Protein AF-A0A7J5F078-F1 (afdb_monomer_lite)

Radius of gyration: 21.57 Å; chains: 1; bounding box: 54×27×72 Å

Sequence (86 aa):
MRGADGDRGVAVPANLEELQAREAAAWKTLVEAALGLANAVNAAALTEEVRAAEQTLGNAARAYAATTTALMEAMRPRPPRRARRR

pLDDT: mean 83.78, std 17.28, range [44.59, 98.38]

Structure (mmCIF, N/CA/C/O backbone):
data_AF-A0A7J5F078-F1
#
_entry.id   AF-A0A7J5F078-F1
#
loop_
_atom_site.group_PDB
_atom_site.id
_atom_site.type_symbol
_atom_site.label_atom_id
_atom_site.label_alt_id
_atom_site.label_comp_id
_atom_site.label_asym_id
_atom_site.label_entity_id
_atom_site.label_seq_id
_atom_site.pdbx_PDB_ins_code
_atom_site.Cartn_x
_atom_site.Cartn_y
_atom_site.Cartn_z
_atom_site.occupancy
_atom_site.B_iso_or_equiv
_atom_site.auth_seq_id
_atom_site.auth_comp_id
_atom_site.auth_asym_id
_atom_site.auth_atom_id
_atom_site.pdbx_PDB_model_num
ATOM 1 N N . MET A 1 1 ? 0.466 -11.227 -50.782 1.00 44.97 1 MET A N 1
ATOM 2 C CA . MET A 1 1 ? 0.591 -10.109 -49.824 1.00 44.97 1 MET A CA 1
ATOM 3 C C . MET A 1 1 ? 0.607 -10.716 -48.434 1.00 44.97 1 MET A C 1
ATOM 5 O O . MET A 1 1 ? -0.326 -11.435 -48.105 1.00 44.97 1 MET A O 1
ATOM 9 N N . ARG A 1 2 ? 1.714 -10.577 -47.703 1.00 51.28 2 ARG A N 1
ATOM 10 C CA . ARG A 1 2 ? 1.958 -11.262 -46.429 1.00 51.28 2 ARG A CA 1
ATOM 11 C C . ARG A 1 2 ? 1.616 -10.276 -45.307 1.00 51.28 2 ARG A C 1
ATOM 13 O O . ARG A 1 2 ? 2.199 -9.200 -45.267 1.00 51.28 2 ARG A O 1
ATOM 20 N N . GLY A 1 3 ? 0.612 -10.608 -44.497 1.00 57.31 3 GLY A N 1
ATOM 21 C CA . GLY A 1 3 ? 0.378 -9.949 -43.214 1.00 57.31 3 GLY A CA 1
ATOM 22 C C . GLY A 1 3 ? 1.454 -10.337 -42.197 1.00 57.31 3 GLY A C 1
ATOM 23 O O . GLY A 1 3 ? 2.253 -11.231 -42.471 1.00 57.31 3 GLY A O 1
ATOM 24 N N . ALA A 1 4 ? 1.381 -9.701 -41.029 1.00 53.44 4 ALA A N 1
ATOM 25 C CA . ALA A 1 4 ? 2.306 -9.783 -39.896 1.00 53.44 4 ALA A CA 1
ATOM 26 C C . ALA A 1 4 ? 3.511 -8.839 -39.997 1.00 53.44 4 ALA A C 1
ATOM 28 O O . ALA A 1 4 ? 4.473 -9.113 -40.696 1.00 53.44 4 ALA A O 1
ATOM 29 N N . ASP A 1 5 ? 3.388 -7.723 -39.283 1.00 46.91 5 ASP A N 1
ATOM 30 C CA . ASP A 1 5 ? 4.400 -7.157 -38.385 1.00 46.91 5 ASP A CA 1
ATOM 31 C C . ASP A 1 5 ? 3.615 -6.142 -37.540 1.00 46.91 5 ASP A C 1
ATOM 33 O O . ASP A 1 5 ? 3.405 -4.993 -37.913 1.00 46.91 5 ASP A O 1
ATOM 37 N N . GLY A 1 6 ? 2.914 -6.600 -36.509 1.00 44.88 6 GLY A N 1
ATOM 38 C CA . GLY A 1 6 ? 3.592 -7.144 -35.345 1.00 44.88 6 GLY A CA 1
ATOM 39 C C . GLY A 1 6 ? 3.701 -5.973 -34.391 1.00 44.88 6 GLY A C 1
ATOM 40 O O . GLY A 1 6 ? 4.616 -5.160 -34.496 1.00 44.88 6 GLY A O 1
ATOM 41 N N . ASP A 1 7 ? 2.654 -5.849 -33.583 1.00 45.88 7 ASP A N 1
ATOM 42 C CA . ASP A 1 7 ? 2.592 -5.093 -32.345 1.00 45.88 7 ASP A CA 1
ATOM 43 C C . ASP A 1 7 ? 4.002 -4.758 -31.838 1.00 45.88 7 ASP A C 1
ATOM 45 O O . ASP A 1 7 ? 4.731 -5.628 -31.356 1.00 45.88 7 ASP A O 1
ATOM 49 N N . ARG A 1 8 ? 4.444 -3.510 -32.049 1.00 44.59 8 ARG A N 1
ATOM 50 C CA . ARG A 1 8 ? 5.706 -3.013 -31.493 1.00 44.59 8 ARG A CA 1
ATOM 51 C C . ARG A 1 8 ? 5.473 -2.811 -30.003 1.00 44.59 8 ARG A C 1
ATOM 53 O O . ARG A 1 8 ? 5.414 -1.679 -29.528 1.00 44.59 8 ARG A O 1
ATOM 60 N N . GLY A 1 9 ? 5.332 -3.922 -29.286 1.00 46.34 9 GLY A N 1
ATOM 61 C CA . GLY A 1 9 ? 5.500 -3.982 -27.853 1.00 46.34 9 GLY A CA 1
ATOM 62 C C . GLY A 1 9 ? 6.898 -3.464 -27.581 1.00 46.34 9 GLY A C 1
ATOM 63 O O . GLY A 1 9 ? 7.892 -4.145 -27.829 1.00 46.34 9 GLY A O 1
ATOM 64 N N . VAL A 1 10 ? 6.982 -2.203 -27.163 1.00 53.00 10 VAL A N 1
ATOM 65 C CA . VAL A 1 10 ? 8.183 -1.662 -26.543 1.00 53.00 10 VAL A CA 1
ATOM 66 C C . VAL A 1 10 ? 8.469 -2.616 -25.396 1.00 53.00 10 VAL A C 1
ATOM 68 O O . VAL A 1 10 ? 7.720 -2.621 -24.425 1.00 53.00 10 VAL A O 1
ATOM 71 N N . ALA A 1 11 ? 9.463 -3.492 -25.562 1.00 54.00 11 ALA A N 1
ATOM 72 C CA . ALA A 1 11 ? 9.818 -4.471 -24.551 1.00 54.00 11 ALA A CA 1
ATOM 73 C C . ALA A 1 11 ? 10.170 -3.695 -23.284 1.00 54.00 11 ALA A C 1
ATOM 75 O O . ALA A 1 11 ? 11.218 -3.047 -23.212 1.00 54.00 11 ALA A O 1
ATOM 76 N N . VAL A 1 12 ? 9.238 -3.688 -22.334 1.00 58.75 12 VAL A N 1
ATOM 77 C CA . VAL A 1 12 ? 9.422 -3.083 -21.027 1.00 58.75 12 VAL A CA 1
ATOM 78 C C . VAL A 1 12 ? 10.522 -3.906 -20.359 1.00 58.75 12 VAL A C 1
ATOM 80 O O . VAL A 1 12 ? 10.401 -5.127 -20.272 1.00 58.75 12 VAL A O 1
ATOM 83 N N . PRO A 1 13 ? 11.649 -3.295 -19.964 1.00 67.62 13 PRO A N 1
ATOM 84 C CA . PRO A 1 13 ? 12.698 -4.014 -19.258 1.00 67.62 13 PRO A CA 1
ATOM 85 C C . PRO A 1 13 ? 12.126 -4.791 -18.060 1.00 67.62 13 PRO A C 1
ATOM 87 O O . PRO A 1 13 ? 11.340 -4.235 -17.299 1.00 67.62 13 PRO A O 1
ATOM 90 N N . ALA A 1 14 ? 12.527 -6.053 -17.866 1.00 71.81 14 ALA A N 1
ATOM 91 C CA . ALA A 1 14 ? 11.980 -6.935 -16.820 1.00 71.81 14 ALA A CA 1
ATOM 92 C C . ALA A 1 14 ? 12.050 -6.341 -15.394 1.00 71.81 14 ALA A C 1
ATOM 94 O O . ALA A 1 14 ? 11.242 -6.668 -14.529 1.00 71.81 14 ALA A O 1
ATOM 95 N N . ASN A 1 15 ? 12.982 -5.413 -15.149 1.00 82.00 15 ASN A N 1
ATOM 96 C CA . ASN A 1 15 ? 13.066 -4.677 -13.887 1.00 82.00 15 ASN A CA 1
ATOM 97 C C . ASN A 1 15 ? 11.911 -3.677 -13.681 1.00 82.00 15 ASN A C 1
ATOM 99 O O . ASN A 1 15 ? 11.565 -3.393 -12.539 1.00 82.00 15 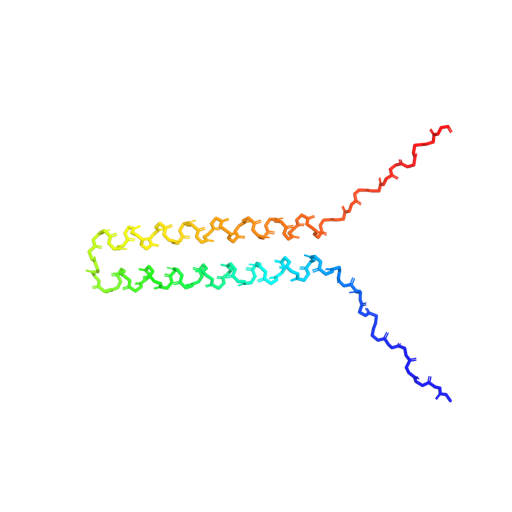ASN A O 1
ATOM 103 N N . LEU A 1 16 ? 11.320 -3.129 -14.748 1.00 87.81 16 LEU A N 1
ATOM 104 C CA . LEU A 1 16 ? 10.144 -2.263 -14.661 1.00 87.81 16 LEU A CA 1
ATOM 105 C C . LEU A 1 16 ? 8.884 -3.072 -14.358 1.00 87.81 16 LEU A C 1
ATOM 107 O O . LEU A 1 16 ? 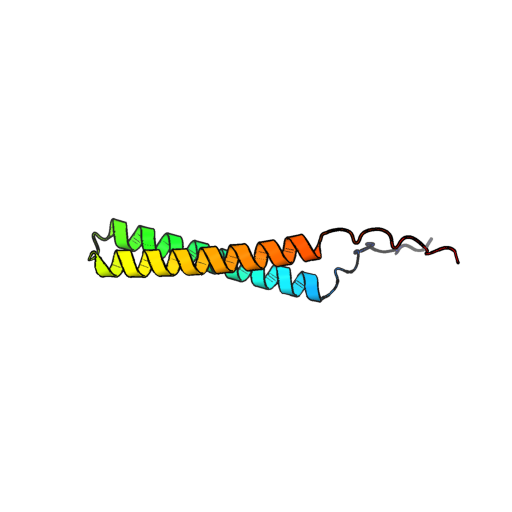8.106 -2.641 -13.515 1.00 87.81 16 LEU A O 1
ATOM 111 N N . GLU A 1 17 ? 8.711 -4.244 -14.973 1.00 89.75 17 GLU A N 1
ATOM 112 C CA . GLU A 1 17 ? 7.588 -5.142 -14.660 1.00 89.75 17 GLU A CA 1
ATOM 113 C C . GLU A 1 17 ? 7.637 -5.598 -13.196 1.00 89.75 17 GLU A C 1
ATOM 115 O O . GLU A 1 17 ? 6.629 -5.564 -12.490 1.00 89.75 17 GLU A O 1
ATOM 120 N N . GLU A 1 18 ? 8.826 -5.945 -12.695 1.00 91.75 18 GLU A N 1
ATOM 121 C CA . GLU A 1 18 ? 9.007 -6.305 -11.289 1.00 91.75 18 GLU A CA 1
ATOM 122 C C . GLU A 1 18 ? 8.705 -5.128 -10.345 1.00 91.75 18 GLU A C 1
ATOM 124 O O . GLU A 1 18 ? 8.043 -5.304 -9.319 1.00 91.75 18 GLU A O 1
ATOM 129 N N . LEU A 1 19 ? 9.150 -3.913 -10.683 1.00 90.62 19 LEU A N 1
ATOM 130 C CA . LEU A 1 19 ? 8.841 -2.713 -9.900 1.00 90.62 19 LEU A CA 1
ATOM 131 C C . LEU A 1 19 ? 7.344 -2.381 -9.917 1.00 90.62 19 LEU A C 1
ATOM 133 O O . LEU A 1 19 ? 6.807 -2.018 -8.873 1.00 90.62 19 LEU A O 1
ATOM 137 N N . GLN A 1 20 ? 6.666 -2.549 -11.053 1.00 94.69 20 GLN A N 1
ATOM 138 C CA . GLN A 1 20 ? 5.213 -2.391 -11.165 1.00 94.69 20 GLN A CA 1
ATOM 139 C C . GLN A 1 20 ? 4.468 -3.425 -10.315 1.00 94.69 20 GLN A C 1
ATOM 141 O O . GLN A 1 20 ? 3.544 -3.068 -9.591 1.00 94.69 20 GLN A O 1
ATOM 146 N N . ALA A 1 21 ? 4.891 -4.692 -10.334 1.00 94.75 21 ALA A N 1
ATOM 147 C CA . ALA A 1 21 ? 4.289 -5.732 -9.501 1.00 94.75 21 ALA A CA 1
ATOM 148 C C . ALA A 1 21 ? 4.466 -5.442 -7.999 1.00 94.75 21 ALA A C 1
ATOM 150 O O . ALA A 1 21 ? 3.530 -5.615 -7.215 1.00 94.75 21 ALA A O 1
ATOM 151 N N . ARG A 1 22 ? 5.649 -4.960 -7.593 1.00 94.00 22 ARG A N 1
ATOM 152 C CA . ARG A 1 22 ? 5.921 -4.541 -6.208 1.00 94.00 22 ARG A CA 1
ATOM 153 C C . ARG A 1 22 ? 5.074 -3.337 -5.797 1.00 94.00 22 ARG A C 1
ATOM 155 O O . ARG A 1 22 ? 4.563 -3.323 -4.681 1.00 94.00 22 ARG A O 1
ATOM 162 N N . GLU A 1 23 ? 4.913 -2.356 -6.681 1.00 96.81 23 GLU A N 1
ATOM 163 C CA . GLU A 1 23 ? 4.076 -1.177 -6.442 1.00 96.81 23 GLU A CA 1
ATOM 164 C C . GLU A 1 23 ? 2.596 -1.560 -6.293 1.00 96.81 23 GLU A C 1
ATOM 166 O O . GLU A 1 23 ? 1.971 -1.187 -5.300 1.00 96.81 23 GLU A O 1
ATOM 171 N N . ALA A 1 24 ? 2.078 -2.425 -7.169 1.00 96.69 24 ALA A N 1
ATOM 172 C CA . ALA A 1 24 ? 0.709 -2.924 -7.086 1.00 96.69 24 ALA A CA 1
ATOM 173 C C . ALA A 1 24 ? 0.456 -3.731 -5.797 1.00 96.69 24 ALA A C 1
ATOM 175 O O . ALA A 1 24 ? -0.592 -3.594 -5.158 1.00 96.69 24 ALA A O 1
ATOM 176 N N . ALA A 1 25 ? 1.423 -4.552 -5.372 1.00 97.00 25 ALA A N 1
ATOM 177 C CA . ALA A 1 25 ? 1.348 -5.278 -4.104 1.00 97.00 25 ALA A CA 1
ATOM 178 C C . ALA A 1 25 ? 1.366 -4.330 -2.890 1.00 97.00 25 ALA A C 1
ATOM 180 O O . ALA A 1 25 ? 0.603 -4.524 -1.936 1.00 97.00 25 ALA A O 1
ATOM 181 N N . ALA A 1 26 ? 2.194 -3.282 -2.931 1.00 96.38 26 ALA A N 1
ATOM 182 C CA . ALA A 1 26 ? 2.244 -2.264 -1.887 1.00 96.38 26 ALA A CA 1
ATOM 183 C C . ALA A 1 26 ? 0.942 -1.447 -1.828 1.00 96.38 26 ALA A C 1
ATOM 185 O O . ALA A 1 26 ? 0.437 -1.192 -0.735 1.00 96.38 26 ALA A O 1
ATOM 186 N N . TRP A 1 27 ? 0.352 -1.113 -2.981 1.00 97.50 27 TRP A N 1
ATOM 187 C CA . TRP A 1 27 ? -0.957 -0.464 -3.067 1.00 97.50 27 TRP A CA 1
ATOM 188 C C . TRP A 1 27 ? -2.053 -1.314 -2.425 1.00 97.50 27 TRP A C 1
ATOM 190 O O . TRP A 1 27 ? -2.792 -0.830 -1.568 1.00 97.50 27 TRP A O 1
ATOM 200 N N . LYS A 1 28 ? -2.128 -2.603 -2.778 1.00 98.00 28 LYS A N 1
ATOM 201 C CA . LYS A 1 28 ? -3.089 -3.532 -2.171 1.00 98.00 28 LYS A CA 1
ATOM 202 C C . LYS A 1 28 ? -2.945 -3.567 -0.646 1.00 98.00 28 LYS A C 1
ATOM 204 O O . LYS A 1 28 ? -3.936 -3.418 0.061 1.00 98.00 28 LYS A O 1
ATOM 209 N N . THR A 1 29 ? -1.712 -3.692 -0.154 1.00 97.94 29 THR A N 1
ATOM 210 C CA . THR A 1 29 ? -1.410 -3.701 1.287 1.00 97.94 29 THR A CA 1
ATOM 211 C C . THR A 1 29 ? -1.855 -2.402 1.969 1.00 97.94 29 THR A C 1
ATOM 213 O O . THR A 1 29 ? -2.406 -2.431 3.068 1.00 97.94 29 THR A O 1
ATOM 216 N N . LEU A 1 30 ? -1.656 -1.252 1.316 1.00 98.31 30 LEU A N 1
ATOM 217 C CA . LEU A 1 30 ? -2.099 0.051 1.813 1.00 98.31 30 LEU A CA 1
ATOM 218 C C . LEU A 1 30 ? -3.627 0.129 1.931 1.00 98.31 30 LEU A C 1
ATOM 220 O O . LEU A 1 30 ? -4.138 0.582 2.955 1.00 98.31 30 LEU A O 1
ATOM 224 N N . VAL A 1 31 ? -4.353 -0.341 0.915 1.00 98.38 31 VAL A N 1
ATOM 225 C CA . VAL A 1 31 ? -5.823 -0.377 0.925 1.00 98.38 31 VAL A CA 1
ATOM 226 C C . VAL A 1 31 ? -6.345 -1.309 2.020 1.00 98.38 31 VAL A C 1
ATOM 228 O O . VAL A 1 31 ? -7.241 -0.927 2.770 1.00 98.38 31 VAL A O 1
ATOM 231 N N . GLU A 1 32 ? -5.768 -2.503 2.161 1.00 98.00 32 GLU A N 1
ATOM 232 C CA . GLU A 1 32 ? -6.137 -3.454 3.216 1.00 98.00 32 GLU A CA 1
ATOM 233 C C . GLU A 1 32 ? -5.888 -2.876 4.619 1.00 98.00 32 GLU A C 1
ATOM 235 O O . GLU A 1 32 ? -6.751 -2.987 5.490 1.00 98.00 32 GLU A O 1
ATOM 240 N N . ALA A 1 33 ? -4.765 -2.181 4.830 1.00 97.44 33 ALA A N 1
ATOM 241 C CA . ALA A 1 33 ? -4.475 -1.503 6.094 1.00 97.44 33 ALA A CA 1
ATOM 242 C C . ALA A 1 33 ? -5.461 -0.357 6.389 1.00 97.44 33 ALA A C 1
ATOM 244 O O . ALA A 1 33 ? -5.902 -0.200 7.528 1.00 97.44 33 ALA A O 1
ATOM 245 N N . ALA A 1 34 ? -5.844 0.422 5.371 1.00 97.69 34 ALA A N 1
ATOM 246 C CA . ALA A 1 34 ? -6.822 1.500 5.517 1.00 97.69 34 ALA A CA 1
ATOM 247 C C . ALA A 1 34 ? -8.214 0.961 5.882 1.00 97.69 34 ALA A C 1
ATOM 249 O O . ALA A 1 34 ? -8.874 1.502 6.771 1.00 97.69 34 ALA A O 1
ATOM 250 N N . LEU A 1 35 ? -8.637 -0.138 5.248 1.00 97.56 35 LEU A N 1
ATOM 251 C CA . LEU A 1 35 ? -9.874 -0.838 5.600 1.00 97.56 35 LEU A CA 1
ATOM 252 C C . LEU A 1 35 ? -9.810 -1.419 7.017 1.00 97.56 35 LEU A C 1
ATOM 254 O O . LEU A 1 35 ? -10.782 -1.312 7.762 1.00 97.56 35 LEU A O 1
ATOM 258 N N . GLY A 1 36 ? -8.667 -1.984 7.414 1.00 95.75 36 GLY A N 1
ATOM 259 C CA . GLY A 1 36 ? -8.439 -2.466 8.776 1.00 95.75 36 GLY A CA 1
ATOM 260 C C . GLY A 1 36 ? -8.628 -1.367 9.823 1.00 95.75 36 GLY A C 1
ATOM 261 O O . GLY A 1 36 ? -9.351 -1.568 10.797 1.00 95.75 36 GLY A O 1
ATOM 262 N N . LEU A 1 37 ? -8.058 -0.181 9.586 1.00 96.44 37 LEU A N 1
ATOM 263 C CA . LEU A 1 37 ? -8.241 0.975 10.466 1.00 96.44 37 LEU A CA 1
ATOM 264 C C . LEU A 1 37 ? -9.701 1.446 10.506 1.00 96.44 37 LEU A C 1
ATOM 266 O O . LEU A 1 37 ? -10.239 1.669 11.589 1.00 96.44 37 LEU A O 1
ATOM 270 N N . ALA A 1 38 ? -10.361 1.560 9.350 1.00 95.69 38 ALA A N 1
ATOM 271 C CA . ALA A 1 38 ? -11.767 1.960 9.285 1.00 95.69 38 ALA A CA 1
ATOM 272 C C . ALA A 1 38 ? -12.672 0.993 10.067 1.00 95.69 38 ALA A C 1
ATOM 274 O O . ALA A 1 38 ? -13.549 1.431 10.813 1.00 95.69 38 ALA A O 1
ATOM 275 N N . ASN A 1 39 ? -12.418 -0.313 9.953 1.00 95.38 39 ASN A N 1
ATOM 276 C CA . ASN A 1 39 ? -13.145 -1.337 10.696 1.00 95.38 39 ASN A CA 1
ATOM 277 C C . ASN A 1 39 ? -12.879 -1.256 12.203 1.00 95.38 39 ASN A C 1
ATOM 279 O O . ASN A 1 39 ? -13.830 -1.356 12.973 1.00 95.38 39 ASN A O 1
ATOM 283 N N . ALA A 1 40 ? -11.632 -1.030 12.631 1.00 93.56 40 ALA A N 1
ATOM 284 C CA . ALA A 1 40 ? -11.294 -0.866 14.046 1.00 93.56 40 ALA A CA 1
ATOM 285 C C . ALA A 1 40 ? -12.007 0.352 14.662 1.00 93.56 40 ALA A C 1
ATOM 287 O O . ALA A 1 40 ? -12.626 0.249 15.720 1.00 93.56 40 ALA A O 1
ATOM 288 N N . VAL A 1 41 ? -11.999 1.490 13.961 1.00 94.00 41 VAL A N 1
ATOM 289 C CA . VAL A 1 41 ? -12.708 2.702 14.397 1.00 94.00 41 VAL A CA 1
ATOM 290 C C . VAL A 1 41 ? -14.221 2.465 14.456 1.00 94.00 41 VAL A C 1
ATOM 292 O O . VAL A 1 41 ? -14.859 2.816 15.447 1.00 94.00 41 VAL A O 1
ATOM 295 N N . ASN A 1 42 ? -14.801 1.831 13.433 1.00 94.75 42 ASN A N 1
ATOM 296 C CA . ASN A 1 42 ? -16.239 1.556 13.381 1.00 94.75 42 ASN A CA 1
ATOM 297 C C . ASN A 1 42 ? -16.697 0.532 14.433 1.00 94.75 42 ASN A C 1
ATOM 299 O O . ASN A 1 42 ? -17.809 0.627 14.943 1.00 94.75 42 ASN A O 1
ATOM 303 N N . ALA A 1 43 ? -15.843 -0.429 14.786 1.00 92.00 43 ALA A N 1
ATOM 304 C CA . ALA A 1 43 ? -16.122 -1.422 15.820 1.00 92.00 43 ALA A CA 1
ATOM 305 C C . ALA A 1 43 ? -16.052 -0.855 17.250 1.00 92.00 43 ALA A C 1
ATOM 307 O O . ALA A 1 43 ? -16.252 -1.610 18.199 1.00 92.00 43 ALA A O 1
ATOM 308 N N . ALA A 1 44 ? -15.756 0.443 17.416 1.00 86.62 44 ALA A N 1
ATOM 309 C CA . ALA A 1 44 ? -15.425 1.047 18.706 1.00 86.62 44 ALA A CA 1
ATOM 310 C C . ALA A 1 44 ? -14.322 0.257 19.441 1.00 86.62 44 ALA A C 1
ATOM 312 O O . ALA A 1 44 ? -14.383 0.061 20.657 1.00 86.62 44 ALA A O 1
ATOM 313 N N . ALA A 1 45 ? -13.331 -0.220 18.675 1.00 78.69 45 ALA A N 1
ATOM 314 C CA . ALA A 1 45 ? -12.199 -0.979 19.183 1.00 78.69 45 ALA A CA 1
ATOM 315 C C . ALA A 1 45 ? -11.421 -0.196 20.251 1.00 78.69 45 ALA A C 1
ATOM 317 O O . ALA A 1 45 ? -11.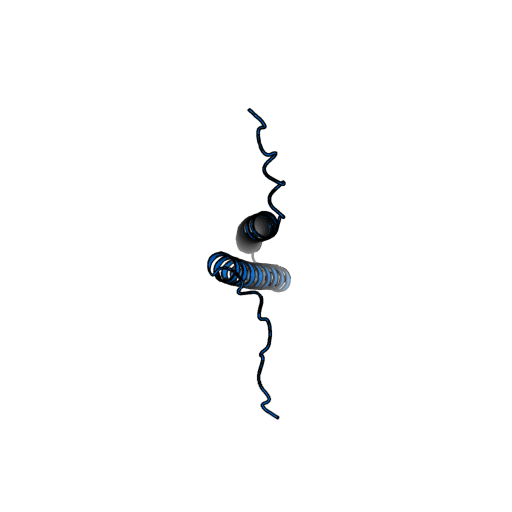468 1.037 20.320 1.00 78.69 45 ALA A O 1
ATOM 318 N N . LEU A 1 46 ? -10.666 -0.921 21.079 1.00 86.00 46 LEU A N 1
ATOM 319 C CA . LEU A 1 46 ? -9.820 -0.311 22.101 1.00 86.00 46 LEU A CA 1
ATOM 320 C C . LEU A 1 46 ? -8.789 0.631 21.459 1.00 86.00 46 LEU A C 1
ATOM 322 O O . LEU A 1 46 ? -8.270 0.372 20.373 1.00 86.00 46 LEU A O 1
ATOM 326 N N . THR A 1 47 ? -8.426 1.704 22.166 1.00 89.69 47 THR A N 1
ATOM 327 C CA . THR A 1 47 ? -7.478 2.725 21.679 1.00 89.69 47 THR A CA 1
ATOM 328 C C . THR A 1 47 ? -6.137 2.138 21.217 1.00 89.69 47 THR A C 1
ATOM 330 O O . THR A 1 47 ? -5.505 2.676 20.310 1.00 89.69 47 THR A O 1
ATOM 333 N N . GLU A 1 48 ? -5.687 1.035 21.821 1.00 92.38 48 GLU A N 1
ATOM 334 C CA . GLU A 1 48 ? -4.452 0.345 21.433 1.00 92.38 48 GLU A CA 1
ATOM 335 C C . GLU A 1 48 ? -4.572 -0.375 20.082 1.00 92.38 48 GLU A C 1
ATOM 337 O O . GLU A 1 48 ? -3.648 -0.305 19.273 1.00 92.38 48 GLU A O 1
ATOM 342 N N . GLU A 1 49 ? -5.722 -0.986 19.790 1.00 90.88 49 GL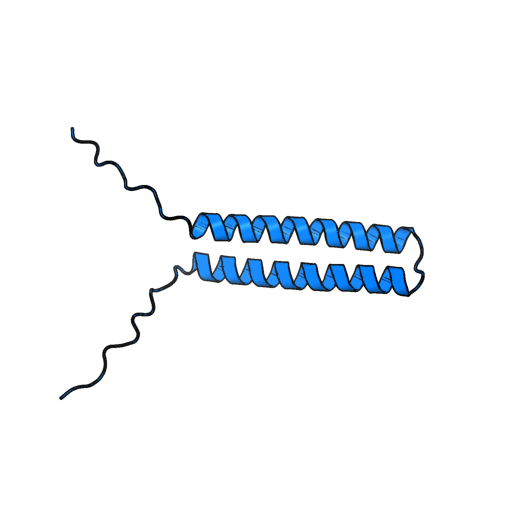U A N 1
ATOM 343 C CA . GLU A 1 49 ? -5.986 -1.646 18.506 1.00 90.88 49 GLU A CA 1
ATOM 344 C C . GLU A 1 49 ? -6.053 -0.623 17.368 1.00 90.88 49 GLU A C 1
ATOM 346 O O . GLU A 1 49 ? -5.446 -0.821 16.314 1.00 90.88 49 GLU A O 1
ATOM 351 N N . VAL A 1 50 ? -6.712 0.516 17.608 1.00 94.50 50 VAL A N 1
ATOM 352 C CA . VAL A 1 50 ? -6.739 1.637 16.656 1.00 94.50 50 VAL A CA 1
ATOM 353 C C . VAL A 1 50 ? -5.322 2.157 16.405 1.00 94.50 50 VAL A C 1
ATOM 355 O O . VAL A 1 50 ? -4.921 2.301 15.253 1.00 94.50 50 VAL A O 1
ATOM 358 N N . ARG A 1 51 ? -4.511 2.347 17.455 1.00 95.44 51 ARG A N 1
ATOM 359 C CA . ARG A 1 51 ? -3.111 2.784 17.318 1.00 95.44 51 ARG A CA 1
ATOM 360 C C . ARG A 1 51 ? -2.259 1.778 16.535 1.00 95.44 51 ARG A C 1
ATOM 362 O O . ARG A 1 51 ? -1.442 2.181 15.705 1.00 95.44 51 ARG A O 1
ATOM 369 N N . ALA A 1 52 ? -2.434 0.479 16.772 1.00 95.25 52 ALA A N 1
ATOM 370 C CA . ALA A 1 52 ? -1.734 -0.565 16.026 1.00 95.25 52 ALA A CA 1
ATOM 371 C C . ALA A 1 52 ? -2.137 -0.565 14.538 1.00 95.25 52 ALA A C 1
ATOM 373 O O . ALA A 1 52 ? -1.279 -0.691 13.654 1.00 95.25 52 ALA A O 1
ATOM 374 N N . ALA A 1 53 ? -3.424 -0.354 14.246 1.00 93.69 53 ALA A N 1
ATOM 375 C CA . ALA A 1 53 ? -3.932 -0.215 12.884 1.00 93.69 53 ALA A CA 1
ATOM 376 C C . ALA A 1 53 ? -3.393 1.052 12.191 1.00 93.69 53 ALA A C 1
ATOM 378 O O . ALA A 1 53 ? -2.947 0.978 11.046 1.00 93.69 53 ALA A O 1
ATOM 379 N N . GLU A 1 54 ? -3.329 2.192 12.885 1.00 96.44 54 GLU A N 1
ATOM 380 C CA . GLU A 1 54 ? -2.706 3.426 12.380 1.00 96.44 54 GLU A CA 1
ATOM 381 C C . GLU A 1 54 ? -1.221 3.230 12.061 1.00 96.44 54 GLU A C 1
ATOM 383 O O . GLU A 1 54 ? -0.736 3.667 11.015 1.00 96.44 54 GLU A O 1
ATOM 388 N N . GLN A 1 55 ? -0.483 2.540 12.934 1.00 97.75 55 GLN A N 1
ATOM 389 C CA . GLN A 1 55 ? 0.931 2.259 12.705 1.00 97.75 55 GLN A CA 1
ATOM 390 C C . GLN A 1 55 ? 1.134 1.335 11.498 1.00 97.75 55 GLN A C 1
ATOM 392 O O . GLN A 1 55 ? 2.043 1.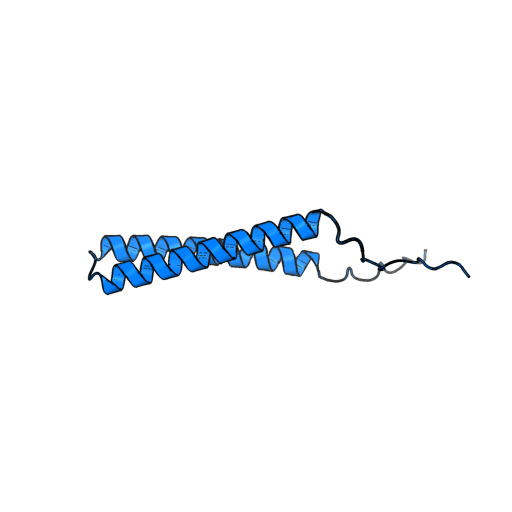556 10.691 1.00 97.75 55 GLN A O 1
ATOM 397 N N . THR A 1 56 ? 0.258 0.340 11.339 1.00 97.81 56 THR A N 1
ATOM 398 C CA . THR A 1 56 ? 0.227 -0.550 10.171 1.00 97.81 56 THR A CA 1
ATOM 399 C C . THR A 1 56 ? -0.032 0.239 8.890 1.00 97.81 56 THR A C 1
ATOM 401 O O . THR A 1 56 ? 0.722 0.105 7.924 1.00 97.81 56 THR A O 1
ATOM 404 N N . LEU A 1 57 ? -1.021 1.136 8.905 1.00 98.38 57 LEU A N 1
ATOM 405 C CA . LEU A 1 57 ? -1.324 2.031 7.792 1.00 98.38 57 LEU A CA 1
ATOM 406 C C . LEU A 1 57 ? -0.131 2.936 7.446 1.00 98.38 57 LEU A C 1
ATOM 408 O O . LEU A 1 57 ? 0.249 3.045 6.281 1.00 98.38 57 LEU A O 1
ATOM 412 N N . GLY A 1 58 ? 0.512 3.536 8.450 1.00 97.81 58 GLY A N 1
ATOM 413 C CA . GLY A 1 58 ? 1.692 4.379 8.255 1.00 97.81 58 GLY A CA 1
ATOM 414 C C . GLY A 1 58 ? 2.882 3.625 7.651 1.00 97.81 58 GLY A C 1
ATOM 415 O O . GLY A 1 58 ? 3.596 4.165 6.803 1.00 97.81 58 GLY A O 1
ATOM 416 N N . ASN A 1 59 ? 3.093 2.366 8.044 1.00 98.00 59 ASN A N 1
ATOM 417 C CA . ASN A 1 59 ? 4.115 1.501 7.449 1.00 98.00 59 ASN A CA 1
ATOM 418 C C . ASN A 1 59 ? 3.797 1.170 5.986 1.00 98.00 59 ASN A C 1
ATOM 420 O O . ASN A 1 59 ? 4.676 1.311 5.132 1.00 98.00 59 ASN A O 1
ATOM 424 N N . ALA A 1 60 ? 2.551 0.797 5.688 1.00 97.69 60 ALA A N 1
ATOM 425 C CA . ALA A 1 60 ? 2.112 0.502 4.327 1.00 97.69 60 ALA A CA 1
ATOM 426 C C . ALA A 1 60 ? 2.228 1.734 3.410 1.00 97.69 60 ALA A C 1
ATOM 428 O O . ALA A 1 60 ? 2.723 1.624 2.290 1.00 97.69 60 ALA A O 1
ATOM 429 N N . ALA A 1 61 ? 1.873 2.923 3.908 1.00 97.88 61 ALA A N 1
ATOM 430 C CA . ALA A 1 61 ? 1.975 4.174 3.157 1.00 97.88 61 ALA A CA 1
ATOM 431 C C . ALA A 1 61 ? 3.428 4.514 2.792 1.00 97.88 61 ALA A C 1
ATOM 433 O O . ALA A 1 61 ? 3.711 4.895 1.655 1.00 97.88 61 ALA A O 1
ATOM 434 N N . ARG A 1 62 ? 4.371 4.326 3.728 1.00 97.94 62 ARG A N 1
ATOM 435 C CA . ARG A 1 62 ? 5.808 4.503 3.460 1.00 97.94 62 ARG A CA 1
ATOM 436 C C . ARG A 1 62 ? 6.334 3.500 2.436 1.00 97.94 62 ARG A C 1
ATOM 438 O O . ARG A 1 62 ? 7.096 3.891 1.554 1.00 97.94 62 ARG A O 1
ATOM 445 N N . ALA A 1 63 ? 5.934 2.233 2.545 1.00 95.88 63 ALA A N 1
ATOM 446 C CA . ALA A 1 63 ? 6.340 1.194 1.603 1.00 95.88 63 ALA A CA 1
ATOM 447 C C . ALA A 1 63 ? 5.843 1.505 0.184 1.00 95.88 63 ALA A C 1
ATOM 449 O O . ALA A 1 63 ? 6.641 1.502 -0.753 1.00 95.88 63 ALA A O 1
ATOM 450 N N . TYR A 1 64 ? 4.565 1.871 0.049 1.00 97.50 64 TYR A N 1
ATOM 451 C CA . TYR A 1 64 ? 3.980 2.296 -1.219 1.00 97.50 64 TYR A CA 1
ATOM 452 C C . TYR A 1 64 ? 4.725 3.501 -1.808 1.00 97.50 64 TYR A C 1
ATOM 454 O O . TYR A 1 64 ? 5.237 3.417 -2.923 1.00 97.50 64 TYR A O 1
ATOM 462 N N . ALA A 1 65 ? 4.914 4.573 -1.029 1.00 95.94 65 ALA A N 1
ATOM 463 C CA . ALA A 1 65 ? 5.635 5.767 -1.475 1.00 95.94 65 ALA A CA 1
ATOM 464 C C . ALA A 1 65 ? 7.067 5.463 -1.956 1.00 95.94 65 ALA A C 1
ATOM 466 O O . ALA A 1 65 ? 7.517 6.029 -2.957 1.00 95.94 65 ALA A O 1
ATOM 467 N N . ALA A 1 66 ? 7.777 4.555 -1.279 1.00 93.75 66 ALA A N 1
ATOM 468 C CA . ALA A 1 66 ? 9.108 4.117 -1.686 1.00 93.75 66 ALA A CA 1
ATOM 469 C C . ALA A 1 66 ? 9.076 3.359 -3.025 1.00 93.75 66 ALA A C 1
ATOM 471 O O . ALA A 1 66 ? 9.866 3.667 -3.918 1.00 93.75 66 ALA A O 1
ATOM 472 N N . THR A 1 67 ? 8.140 2.418 -3.202 1.00 93.38 67 THR A N 1
ATOM 473 C CA . THR A 1 67 ? 7.997 1.668 -4.462 1.00 93.38 67 THR A CA 1
ATOM 474 C C . THR A 1 67 ? 7.565 2.552 -5.630 1.00 93.38 67 THR A C 1
ATOM 476 O O . THR A 1 67 ? 8.144 2.452 -6.710 1.00 93.38 67 THR A O 1
ATOM 479 N N . THR A 1 68 ? 6.628 3.479 -5.413 1.00 94.44 68 THR A N 1
ATOM 480 C CA . THR A 1 68 ? 6.181 4.433 -6.435 1.00 94.44 68 THR A CA 1
ATOM 481 C C . THR A 1 68 ? 7.312 5.386 -6.822 1.00 94.44 68 THR A C 1
ATOM 483 O O . THR A 1 68 ? 7.507 5.654 -8.005 1.00 94.44 68 THR A O 1
ATOM 486 N N . THR A 1 69 ? 8.111 5.856 -5.856 1.00 93.25 69 THR A N 1
ATOM 487 C CA . THR A 1 69 ? 9.290 6.695 -6.133 1.00 93.25 69 THR A CA 1
ATOM 488 C C . THR A 1 69 ? 10.315 5.937 -6.970 1.00 93.25 69 THR A C 1
ATOM 490 O O . THR A 1 69 ? 10.762 6.453 -7.992 1.00 93.25 69 THR A O 1
ATOM 493 N N . ALA A 1 70 ? 10.633 4.693 -6.598 1.00 89.56 70 ALA A N 1
ATOM 494 C CA . ALA A 1 70 ? 11.548 3.843 -7.357 1.00 89.56 70 ALA A CA 1
ATOM 495 C C . ALA A 1 70 ? 11.051 3.598 -8.794 1.00 89.56 70 ALA A C 1
ATOM 497 O O . ALA A 1 70 ? 11.834 3.665 -9.742 1.00 89.56 70 ALA A O 1
ATOM 498 N N . LEU A 1 71 ? 9.745 3.376 -8.973 1.00 91.44 71 LEU A N 1
ATOM 499 C CA . LEU A 1 71 ? 9.128 3.229 -10.291 1.00 91.44 71 LEU A CA 1
ATOM 500 C C . LEU A 1 71 ? 9.217 4.527 -11.109 1.00 91.44 71 LEU A C 1
ATOM 502 O O . LEU A 1 71 ? 9.635 4.500 -12.267 1.00 91.44 71 LEU A O 1
ATOM 506 N N . MET A 1 72 ? 8.885 5.676 -10.511 1.00 91.19 72 MET A N 1
ATOM 507 C CA . MET A 1 72 ? 9.009 6.984 -11.162 1.00 91.19 72 MET A CA 1
ATOM 508 C C . MET A 1 72 ? 10.451 7.273 -11.580 1.00 91.19 72 MET A C 1
ATOM 510 O O . MET A 1 72 ? 10.679 7.744 -12.691 1.00 91.19 72 MET A O 1
ATOM 514 N N . GLU A 1 73 ? 11.429 6.978 -10.724 1.00 90.12 73 GLU A N 1
ATOM 515 C CA . GLU A 1 73 ? 12.851 7.123 -11.042 1.00 90.12 73 GLU A CA 1
ATOM 516 C C . GLU A 1 73 ? 13.284 6.210 -12.187 1.00 90.12 73 GLU A C 1
ATOM 518 O O . GLU A 1 73 ? 14.015 6.656 -13.072 1.00 90.12 73 GLU A O 1
ATOM 523 N N . ALA A 1 74 ? 12.797 4.970 -12.221 1.00 87.31 74 ALA A N 1
ATOM 524 C CA . ALA A 1 74 ? 13.102 4.027 -13.289 1.00 87.31 74 ALA A CA 1
ATOM 525 C C . ALA A 1 74 ? 12.503 4.447 -14.647 1.00 87.31 74 ALA A C 1
ATOM 527 O O . ALA A 1 74 ? 13.099 4.169 -15.688 1.00 87.31 74 ALA A O 1
ATOM 528 N N . MET A 1 75 ? 11.369 5.159 -14.644 1.00 87.56 75 MET A N 1
ATOM 529 C CA . MET A 1 75 ? 10.745 5.723 -15.849 1.00 87.56 75 MET A CA 1
ATOM 530 C C . MET A 1 75 ? 11.365 7.053 -16.308 1.00 87.56 75 MET A C 1
ATOM 532 O O . MET A 1 75 ? 11.093 7.495 -17.427 1.00 87.56 75 MET A O 1
ATOM 536 N N . ARG A 1 76 ? 12.187 7.723 -15.483 1.00 84.56 76 ARG A N 1
ATOM 537 C CA . ARG A 1 76 ? 12.789 9.009 -15.871 1.00 84.56 76 ARG A CA 1
ATOM 538 C C . ARG A 1 76 ? 13.742 8.816 -17.061 1.00 84.56 76 ARG A C 1
ATOM 540 O O . ARG A 1 76 ? 14.644 7.976 -17.000 1.00 84.56 76 ARG A O 1
ATOM 547 N N . PRO A 1 77 ? 13.615 9.624 -18.131 1.00 74.38 77 PRO A N 1
ATOM 548 C CA . PRO A 1 77 ? 14.531 9.557 -19.260 1.00 74.38 77 PRO A CA 1
ATOM 549 C C . PRO A 1 77 ? 15.948 9.912 -18.798 1.00 74.38 77 PRO A C 1
ATOM 551 O O . PRO A 1 77 ? 16.169 10.925 -18.131 1.00 74.38 77 PRO A O 1
ATOM 554 N N . ARG A 1 78 ? 16.931 9.074 -19.150 1.00 68.81 78 ARG A N 1
ATOM 555 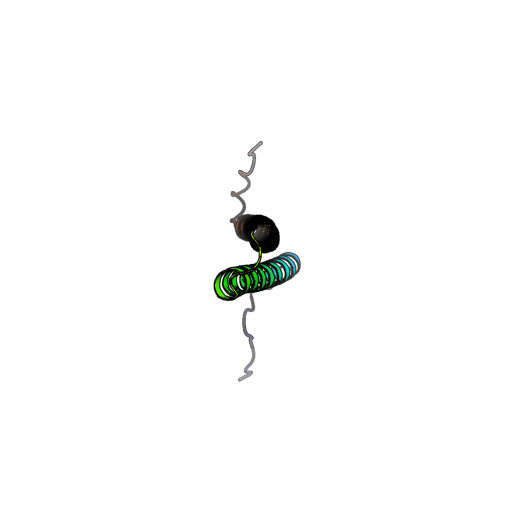C CA . ARG A 1 78 ? 18.335 9.352 -18.821 1.00 68.81 78 ARG A CA 1
ATOM 556 C C . ARG A 1 78 ? 18.783 10.622 -19.555 1.00 68.81 78 ARG A C 1
ATOM 558 O O . ARG A 1 78 ? 18.517 10.735 -20.754 1.00 68.81 78 ARG A O 1
ATOM 565 N N . PRO A 1 79 ? 19.484 11.559 -18.888 1.00 64.81 79 PRO A N 1
ATOM 566 C CA . PRO A 1 79 ? 19.986 12.746 -19.562 1.00 64.81 79 PRO A CA 1
ATOM 567 C C . PRO A 1 79 ? 20.923 12.332 -20.706 1.00 64.81 79 PRO A C 1
ATOM 569 O O . PRO A 1 79 ? 21.695 11.376 -20.545 1.00 64.81 79 PRO A O 1
ATOM 572 N N . PRO A 1 80 ? 20.879 13.023 -21.862 1.00 66.38 80 PRO A N 1
ATOM 573 C CA . PRO A 1 80 ? 21.750 12.703 -22.980 1.00 66.38 80 PRO A CA 1
ATOM 574 C C . PRO A 1 80 ? 23.197 12.806 -22.502 1.00 66.38 80 PRO A C 1
ATOM 576 O O . PRO A 1 80 ? 23.635 13.856 -22.025 1.00 66.38 80 PRO A O 1
ATOM 579 N N . ARG A 1 81 ? 23.941 11.696 -22.603 1.00 65.12 81 ARG A N 1
ATOM 580 C CA . ARG A 1 81 ? 25.389 11.685 -22.381 1.00 65.12 81 ARG A CA 1
ATOM 581 C C . ARG A 1 81 ? 25.973 12.751 -23.303 1.00 65.12 81 ARG A C 1
ATOM 583 O O . ARG A 1 81 ? 26.050 12.533 -24.509 1.00 65.12 81 ARG A O 1
ATOM 590 N N . ARG A 1 82 ? 26.367 13.908 -22.756 1.00 60.41 82 ARG A N 1
ATOM 591 C CA . ARG A 1 82 ? 27.169 14.884 -23.499 1.00 60.41 82 ARG A CA 1
ATOM 592 C C . ARG A 1 82 ? 28.387 14.120 -23.999 1.00 60.41 82 ARG A C 1
ATOM 594 O O . ARG A 1 82 ? 29.207 13.678 -23.194 1.00 60.41 82 ARG A O 1
ATOM 601 N N . ALA A 1 83 ? 28.463 13.912 -25.311 1.00 58.19 83 ALA A N 1
ATOM 602 C CA . ALA A 1 83 ? 29.660 13.403 -25.948 1.00 58.19 83 ALA A CA 1
ATOM 603 C C . ALA A 1 83 ? 30.780 14.374 -25.569 1.00 58.19 83 ALA A C 1
ATOM 605 O O . ALA A 1 83 ? 30.793 15.526 -26.004 1.00 58.19 83 ALA A O 1
ATOM 606 N N . ARG A 1 84 ? 31.660 13.945 -24.663 1.00 61.97 84 ARG A N 1
ATOM 607 C CA . ARG A 1 84 ? 32.847 14.695 -24.276 1.00 61.97 84 ARG A CA 1
ATOM 608 C C . ARG A 1 84 ? 33.739 14.712 -25.514 1.00 61.97 84 ARG A C 1
ATOM 610 O O . ARG A 1 84 ? 34.498 13.772 -25.721 1.00 61.97 84 ARG A O 1
ATOM 617 N N . ARG A 1 85 ? 33.567 15.727 -26.370 1.00 63.28 85 ARG A N 1
ATOM 618 C CA . ARG A 1 85 ? 34.517 16.058 -27.435 1.00 63.28 85 ARG A CA 1
ATOM 619 C C . ARG A 1 85 ? 35.871 16.234 -26.748 1.00 63.28 85 ARG A C 1
ATOM 621 O O . ARG A 1 85 ? 36.025 17.147 -25.937 1.00 63.28 85 ARG A O 1
ATOM 628 N N . ARG A 1 86 ? 36.761 15.271 -26.965 1.00 61.50 86 ARG A N 1
ATOM 629 C CA . ARG A 1 86 ? 38.198 15.485 -26.822 1.00 61.50 86 ARG A CA 1
ATOM 630 C C . ARG A 1 86 ? 38.677 16.216 -28.062 1.00 61.50 86 ARG A C 1
ATOM 632 O O . ARG A 1 86 ? 38.095 15.936 -29.136 1.00 61.50 86 ARG A O 1
#

Secondary structure (DSSP, 8-state):
-------------HHHHHHHHHHHHHHHHHHHHHHHHHHHHHTT--HHHHHHHHHHHHHHHHHHHHHHHHHHHHHSPPPP------

Foldseek 3Di:
DDDDDDPPPVPDPPVLVVLVVQLVVLVVQLVVLVVLLVVCVVVVHDPVSNVVSVVSNVVSVVSNVVSVVVNVVVPDDDPPPPPPDD